Protein AF-A0A947G0S0-F1 (afdb_monomer)

Foldseek 3Di:
DDDDDPPPPDPDPQAWDWDAEPVRWIWIWTQPDLFWIWIHTDDPDPAAIFIFTHPNVDSHPVPDDSVVVNVRVVPTDRPPPPPPPPPPDD

Radius of gyration: 16.97 Å; Cα contacts (8 Å, |Δi|>4): 130; chains: 1; bounding box: 52×50×30 Å

Structure (mmCIF, N/CA/C/O backbone):
data_AF-A0A947G0S0-F1
#
_entry.id   AF-A0A947G0S0-F1
#
loop_
_atom_site.group_PDB
_atom_site.id
_atom_site.type_symbol
_atom_site.label_atom_id
_atom_site.label_alt_id
_atom_site.label_comp_id
_atom_site.label_asym_id
_atom_site.label_entity_id
_atom_site.label_seq_id
_atom_site.pdbx_PDB_ins_code
_atom_site.Cartn_x
_atom_site.Cartn_y
_atom_site.Cartn_z
_atom_site.occupancy
_atom_site.B_iso_or_equiv
_atom_site.auth_seq_id
_atom_site.auth_comp_id
_atom_site.auth_asym_id
_atom_site.auth_atom_id
_atom_site.pdbx_PDB_model_num
ATOM 1 N N . VAL A 1 1 ? 39.258 13.644 -0.892 1.00 44.53 1 VAL A N 1
ATOM 2 C CA . VAL A 1 1 ? 37.863 13.559 -1.379 1.00 44.53 1 VAL A CA 1
ATOM 3 C C . VAL A 1 1 ? 37.417 12.113 -1.247 1.00 44.53 1 VAL A C 1
ATOM 5 O O . VAL A 1 1 ? 37.855 11.259 -2.006 1.00 44.53 1 VAL A O 1
ATOM 8 N N . SER A 1 2 ? 36.693 11.805 -0.174 1.00 39.62 2 SER A N 1
ATOM 9 C CA . SER A 1 2 ? 36.276 10.438 0.140 1.00 39.62 2 SER A CA 1
ATOM 10 C C . SER A 1 2 ? 35.143 10.027 -0.792 1.00 39.62 2 SER A C 1
ATOM 12 O O . SER A 1 2 ? 34.048 10.570 -0.704 1.00 39.62 2 SER A O 1
ATOM 14 N N . SER A 1 3 ? 35.411 9.083 -1.689 1.00 44.34 3 SER A N 1
ATOM 15 C CA . SER A 1 3 ? 34.352 8.300 -2.330 1.00 44.34 3 SER A CA 1
ATOM 16 C C . SER A 1 3 ? 34.018 7.144 -1.386 1.00 44.34 3 SER A C 1
ATOM 18 O O . SER A 1 3 ? 34.946 6.416 -1.023 1.00 44.34 3 SER A O 1
ATOM 20 N N . PRO A 1 4 ? 32.766 6.957 -0.934 1.00 50.59 4 PRO A N 1
ATOM 21 C CA . PRO A 1 4 ? 32.430 5.763 -0.177 1.00 50.59 4 PRO A CA 1
ATOM 22 C C . PRO A 1 4 ? 32.486 4.529 -1.097 1.00 50.59 4 PRO A C 1
ATOM 24 O O . PRO A 1 4 ? 32.224 4.640 -2.301 1.00 50.59 4 PRO A O 1
ATOM 27 N N . PRO A 1 5 ? 32.850 3.353 -0.558 1.00 50.41 5 PRO A N 1
ATOM 28 C CA . PRO A 1 5 ? 32.897 2.123 -1.332 1.00 50.41 5 PRO A CA 1
ATOM 29 C C . PRO A 1 5 ? 31.482 1.753 -1.794 1.00 50.41 5 PRO A C 1
ATOM 31 O O . PRO A 1 5 ? 30.554 1.700 -0.991 1.00 50.41 5 PRO A O 1
ATOM 34 N N . ARG A 1 6 ? 31.317 1.475 -3.095 1.00 52.91 6 ARG A N 1
ATOM 35 C CA . ARG A 1 6 ? 30.141 0.763 -3.615 1.00 52.91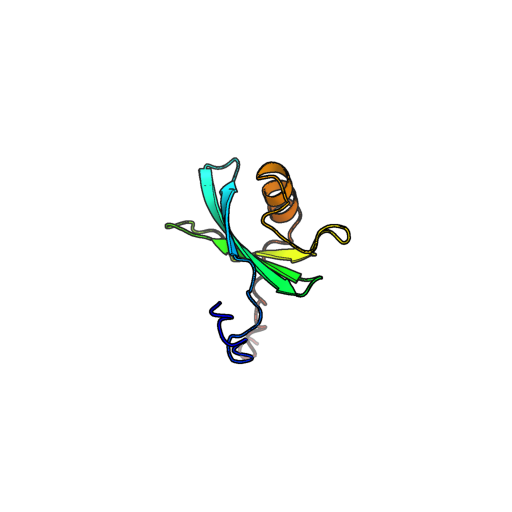 6 ARG A CA 1
ATOM 36 C C . ARG A 1 6 ? 30.183 -0.664 -3.080 1.00 52.91 6 ARG A C 1
ATOM 38 O O . ARG A 1 6 ? 30.773 -1.548 -3.697 1.00 52.91 6 ARG A O 1
ATOM 45 N N . THR A 1 7 ? 29.571 -0.882 -1.929 1.00 51.81 7 THR A N 1
ATOM 46 C CA . THR A 1 7 ? 29.231 -2.210 -1.435 1.00 51.81 7 THR A CA 1
ATOM 47 C C . THR A 1 7 ? 28.180 -2.806 -2.372 1.00 51.81 7 THR A C 1
ATOM 49 O O . 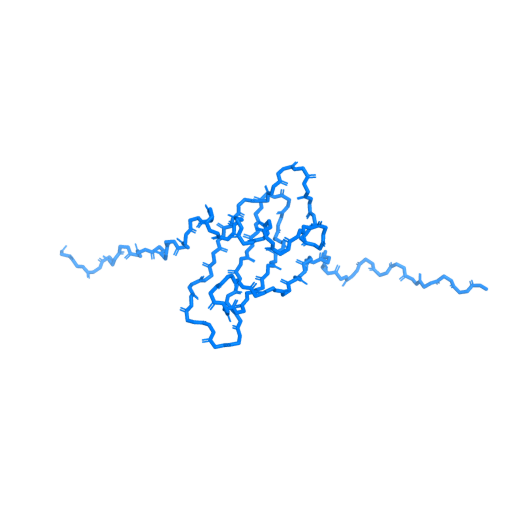THR A 1 7 ? 26.997 -2.501 -2.284 1.00 51.81 7 THR A O 1
ATOM 52 N N . HIS A 1 8 ? 28.607 -3.675 -3.288 1.00 43.53 8 HIS A N 1
ATOM 53 C CA . HIS A 1 8 ? 27.733 -4.646 -3.955 1.00 43.53 8 HIS A CA 1
ATOM 54 C C . HIS A 1 8 ? 27.433 -5.791 -2.965 1.00 43.53 8 HIS A C 1
ATOM 56 O O . HIS A 1 8 ? 27.871 -6.924 -3.140 1.00 43.53 8 HIS A O 1
ATOM 62 N N . GLY A 1 9 ? 26.764 -5.457 -1.859 1.00 45.50 9 GLY A N 1
ATOM 6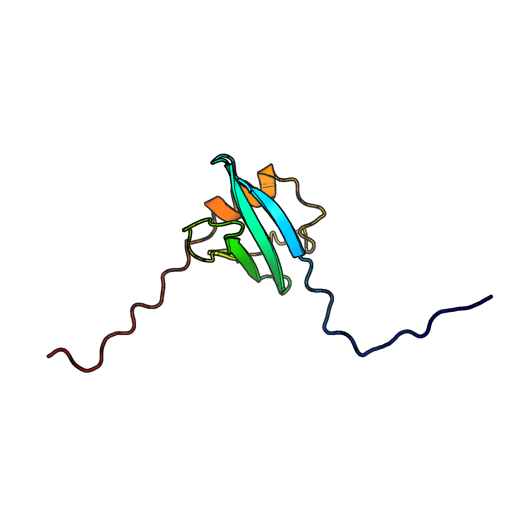3 C CA . GLY A 1 9 ? 26.492 -6.369 -0.744 1.00 45.50 9 GLY A CA 1
ATOM 64 C C . GLY A 1 9 ? 25.175 -6.102 -0.017 1.00 45.50 9 GLY A C 1
ATOM 65 O O . GLY A 1 9 ? 24.947 -6.679 1.039 1.00 45.50 9 GLY A O 1
ATOM 66 N N . GLU A 1 10 ? 24.305 -5.258 -0.568 1.00 43.44 10 GLU A N 1
ATOM 67 C CA . GLU A 1 10 ? 22.964 -5.016 -0.041 1.00 43.44 10 GLU A CA 1
ATOM 68 C C . GLU A 1 10 ? 21.977 -5.424 -1.132 1.00 43.44 10 GLU A C 1
ATOM 70 O O . GLU A 1 10 ? 22.137 -5.036 -2.292 1.00 43.44 10 GLU A O 1
ATOM 75 N N . GLY A 1 11 ? 21.014 -6.290 -0.798 1.00 43.84 11 GLY A N 1
ATOM 76 C CA . GLY A 1 11 ? 19.945 -6.652 -1.725 1.00 43.84 11 GLY A CA 1
ATOM 77 C C . GLY A 1 11 ? 19.346 -5.382 -2.323 1.00 43.84 11 GLY A C 1
ATOM 78 O O . GLY A 1 11 ? 19.202 -4.397 -1.603 1.00 43.84 11 GLY A O 1
ATOM 79 N N . VAL A 1 12 ? 19.074 -5.406 -3.633 1.00 51.94 12 VAL A N 1
ATOM 80 C CA . VAL A 1 12 ? 18.386 -4.342 -4.388 1.00 51.94 12 VAL A CA 1
ATOM 81 C C . VAL A 1 12 ? 17.477 -3.519 -3.468 1.00 51.94 12 VAL A C 1
ATOM 83 O O . VAL A 1 12 ? 16.668 -4.142 -2.775 1.00 51.94 12 VAL A O 1
ATOM 86 N N . PRO A 1 13 ? 17.616 -2.179 -3.385 1.00 51.34 13 PRO A N 1
ATOM 87 C CA . PRO A 1 13 ? 16.764 -1.383 -2.514 1.00 51.34 13 PRO A CA 1
ATOM 88 C C . PRO A 1 13 ? 15.322 -1.590 -2.973 1.00 51.34 13 PRO A C 1
ATOM 90 O O . PRO A 1 13 ? 14.888 -1.025 -3.968 1.00 51.34 13 PRO A O 1
ATOM 93 N N . MET A 1 14 ? 14.604 -2.480 -2.290 1.00 59.84 14 MET A N 1
ATOM 94 C CA . MET A 1 14 ? 13.188 -2.717 -2.519 1.00 59.84 14 MET A CA 1
ATOM 95 C C . MET A 1 14 ? 12.505 -1.441 -2.053 1.00 59.84 14 MET A C 1
ATOM 97 O O . MET A 1 14 ? 12.389 -1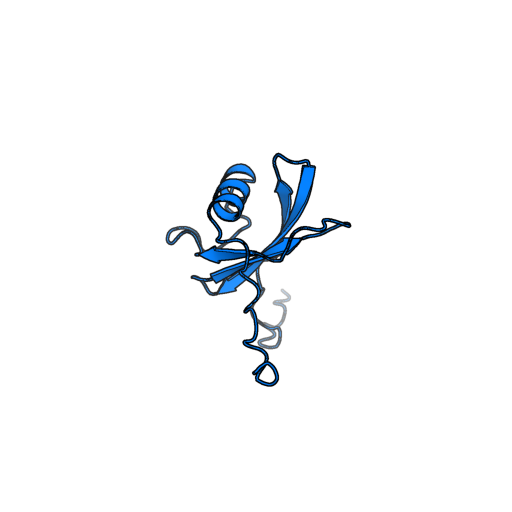.221 -0.843 1.00 59.84 14 MET A O 1
ATOM 101 N N . SER A 1 15 ? 12.144 -0.566 -2.992 1.00 64.69 15 SER A N 1
ATOM 102 C CA . SER A 1 15 ? 11.495 0.701 -2.682 1.00 64.69 15 SER A CA 1
ATOM 103 C C . SER A 1 15 ? 10.267 0.422 -1.816 1.00 64.69 15 SER A C 1
ATOM 105 O O . SER A 1 15 ? 9.355 -0.314 -2.201 1.00 64.69 15 SER A O 1
ATOM 107 N N . TYR A 1 16 ? 10.303 0.958 -0.596 1.00 73.25 16 TYR A N 1
ATOM 108 C CA . TYR A 1 16 ? 9.309 0.730 0.442 1.00 73.25 16 TYR A CA 1
ATOM 109 C C . TYR A 1 16 ? 8.687 2.059 0.834 1.00 73.25 16 TYR A C 1
ATOM 111 O O . TYR A 1 16 ? 9.353 2.918 1.416 1.00 73.25 16 TYR A O 1
ATOM 119 N N . ARG A 1 17 ? 7.398 2.223 0.545 1.00 83.88 17 ARG A N 1
ATOM 120 C CA . ARG A 1 17 ? 6.672 3.449 0.866 1.00 83.88 17 ARG A CA 1
ATOM 121 C C . ARG A 1 17 ? 5.414 3.156 1.660 1.00 83.88 17 ARG A C 1
ATOM 123 O O . ARG A 1 17 ? 4.590 2.338 1.268 1.00 83.88 17 ARG A O 1
ATOM 130 N N . LYS A 1 18 ? 5.233 3.907 2.744 1.00 87.38 18 LYS A N 1
ATOM 131 C CA . LYS A 1 18 ? 4.004 3.911 3.537 1.00 87.38 18 LYS A CA 1
ATOM 132 C C . LYS A 1 18 ? 3.040 4.963 2.997 1.00 87.38 18 LYS A C 1
ATOM 134 O O . LYS A 1 18 ? 3.452 6.075 2.669 1.00 87.38 18 LYS A O 1
ATOM 139 N N . PHE A 1 19 ? 1.760 4.632 2.940 1.00 88.44 19 PHE A N 1
ATOM 140 C CA . PHE A 1 19 ? 0.690 5.575 2.645 1.00 88.44 19 PHE A CA 1
ATOM 141 C C . PHE A 1 19 ? -0.574 5.200 3.417 1.00 88.44 19 PHE A C 1
ATOM 143 O O . PHE A 1 19 ? -0.720 4.082 3.910 1.00 88.44 19 PHE A O 1
ATOM 150 N N . VAL A 1 20 ? -1.486 6.158 3.539 1.00 88.94 20 VAL A N 1
ATOM 151 C CA . VAL A 1 20 ? -2.807 5.934 4.123 1.00 88.94 20 VAL A CA 1
ATOM 152 C C . VAL A 1 20 ? -3.827 5.953 2.991 1.00 88.94 20 VAL A C 1
ATOM 154 O O . VAL A 1 20 ? -3.803 6.838 2.131 1.00 88.94 20 VAL A O 1
ATOM 157 N N . ASP A 1 21 ? -4.686 4.943 2.956 1.00 85.38 21 ASP A N 1
ATOM 158 C CA . ASP A 1 21 ? -5.782 4.853 1.996 1.00 85.38 21 ASP A CA 1
ATOM 159 C C . ASP A 1 21 ? -6.905 5.862 2.319 1.00 85.38 21 ASP A C 1
ATOM 161 O O . ASP A 1 21 ? -6.984 6.385 3.433 1.00 85.38 21 ASP A O 1
ATOM 165 N N . ARG A 1 22 ? -7.830 6.093 1.377 1.00 82.25 22 ARG A N 1
ATOM 166 C CA . ARG A 1 22 ? -9.065 6.871 1.594 1.00 82.25 22 ARG A CA 1
ATOM 167 C C . ARG A 1 22 ? -9.873 6.423 2.818 1.00 82.25 22 ARG A C 1
ATOM 169 O O . ARG A 1 22 ? -10.624 7.215 3.376 1.00 82.25 22 ARG A O 1
ATOM 176 N N . SER A 1 23 ? -9.723 5.167 3.233 1.00 83.06 23 SER A N 1
ATOM 177 C CA . SER A 1 23 ? -10.391 4.578 4.398 1.00 83.06 23 SER A CA 1
ATOM 178 C C . SER A 1 23 ? -9.678 4.870 5.726 1.00 83.06 23 SER A C 1
ATOM 180 O O . SER A 1 23 ? -10.109 4.384 6.767 1.00 83.06 23 SER A O 1
ATOM 182 N N . GLY A 1 24 ? -8.563 5.610 5.710 1.00 85.88 24 GLY A N 1
ATOM 183 C CA . GLY A 1 24 ? -7.739 5.859 6.896 1.00 85.88 24 GLY A CA 1
ATOM 184 C C . GLY A 1 24 ? -6.855 4.672 7.300 1.00 85.88 24 GLY A C 1
ATOM 185 O O . GLY A 1 24 ? -6.253 4.691 8.370 1.00 85.88 24 GLY A O 1
ATOM 186 N N . LEU A 1 25 ? -6.768 3.636 6.460 1.00 88.00 25 LEU A N 1
ATOM 187 C CA . LEU A 1 25 ? -5.967 2.442 6.719 1.00 88.00 25 LEU A CA 1
ATOM 188 C C . LEU A 1 25 ? -4.530 2.647 6.245 1.00 88.00 25 LEU A C 1
ATOM 190 O O . LEU A 1 25 ? -4.310 3.080 5.115 1.00 88.00 25 LEU A O 1
ATOM 194 N N . ALA A 1 26 ? -3.560 2.305 7.090 1.00 89.62 26 ALA A N 1
ATOM 195 C CA . ALA A 1 26 ? -2.153 2.354 6.722 1.00 89.62 26 ALA A CA 1
ATOM 196 C C . ALA A 1 26 ? -1.771 1.136 5.871 1.00 89.62 26 ALA A C 1
ATOM 198 O O . ALA A 1 26 ? -2.110 -0.009 6.190 1.00 89.62 26 ALA A O 1
ATOM 199 N N . TRP A 1 27 ? -1.044 1.403 4.794 1.00 89.44 27 TRP A N 1
ATOM 200 C CA . TRP A 1 27 ? -0.530 0.416 3.858 1.00 89.44 27 TRP A CA 1
ATOM 201 C C . TRP A 1 27 ? 0.924 0.722 3.531 1.00 89.44 27 TRP A C 1
ATOM 203 O O . TRP A 1 27 ? 1.354 1.874 3.497 1.00 89.44 27 TRP A O 1
ATOM 213 N N . SER A 1 28 ? 1.680 -0.328 3.260 1.00 88.94 28 SER A N 1
ATOM 214 C CA . SER A 1 28 ? 3.044 -0.265 2.766 1.00 88.94 28 SER A CA 1
ATOM 215 C C . SER A 1 28 ? 3.124 -0.896 1.393 1.00 88.94 28 SER A C 1
ATOM 217 O O . SER A 1 28 ? 2.779 -2.062 1.244 1.00 88.94 28 SER A O 1
ATOM 219 N N . VAL A 1 29 ? 3.610 -0.159 0.402 1.00 86.31 29 VAL A N 1
ATOM 220 C CA . VAL A 1 29 ? 3.937 -0.713 -0.911 1.00 86.31 29 VAL A CA 1
ATOM 221 C C . VAL A 1 29 ? 5.406 -1.116 -0.952 1.00 86.31 29 VAL A C 1
ATOM 223 O O . VAL A 1 29 ? 6.281 -0.361 -0.526 1.00 86.31 29 VAL A O 1
ATOM 226 N N . ARG A 1 30 ? 5.661 -2.321 -1.455 1.00 84.31 30 ARG A N 1
ATOM 227 C CA . ARG A 1 30 ? 6.982 -2.884 -1.720 1.00 84.31 30 ARG A CA 1
ATOM 228 C C . ARG A 1 30 ? 7.076 -3.243 -3.185 1.00 84.31 30 ARG A C 1
ATOM 230 O O . ARG A 1 30 ? 6.337 -4.111 -3.654 1.00 84.31 30 ARG A O 1
ATOM 237 N N . ASP A 1 31 ? 8.017 -2.620 -3.877 1.00 77.69 31 ASP A N 1
ATOM 238 C CA . ASP A 1 31 ? 8.444 -3.117 -5.176 1.00 77.69 31 ASP A CA 1
ATOM 239 C C . ASP A 1 31 ? 9.184 -4.448 -4.968 1.00 77.69 31 ASP A C 1
ATOM 241 O O . ASP A 1 31 ? 10.218 -4.515 -4.298 1.00 77.69 31 ASP A O 1
ATOM 245 N N . ARG A 1 32 ? 8.600 -5.545 -5.462 1.00 73.12 32 ARG A N 1
ATOM 246 C CA . ARG A 1 32 ? 9.281 -6.849 -5.521 1.00 73.12 32 ARG A CA 1
ATOM 247 C C . ARG A 1 32 ? 9.947 -7.041 -6.872 1.00 73.12 32 ARG A C 1
ATOM 249 O O . ARG A 1 32 ? 10.914 -7.795 -6.978 1.00 73.12 32 ARG A O 1
ATOM 256 N N . SER A 1 33 ? 9.392 -6.426 -7.908 1.00 69.94 33 SER A N 1
ATOM 257 C CA . SER A 1 33 ? 9.893 -6.424 -9.273 1.00 69.94 33 SER A CA 1
ATOM 258 C C . SER A 1 33 ? 9.185 -5.321 -10.054 1.00 69.94 33 SER A C 1
ATOM 260 O O . SER A 1 33 ? 8.003 -5.094 -9.818 1.00 69.94 33 SER A O 1
ATOM 262 N N . ARG A 1 34 ? 9.823 -4.833 -11.125 1.00 68.25 34 ARG A N 1
ATOM 263 C CA . ARG A 1 34 ? 9.276 -3.941 -12.180 1.00 68.25 34 ARG A CA 1
ATOM 264 C C . ARG A 1 34 ? 7.881 -4.266 -12.756 1.00 68.25 34 ARG A C 1
ATOM 266 O O . ARG A 1 34 ? 7.372 -3.562 -13.620 1.00 68.25 34 ARG A O 1
ATOM 273 N N . TRP A 1 35 ? 7.276 -5.388 -12.370 1.00 74.38 35 TRP A N 1
ATOM 274 C CA . TRP A 1 35 ? 5.929 -5.799 -12.766 1.00 74.38 35 TRP A CA 1
ATOM 275 C C . TRP A 1 35 ? 5.038 -6.195 -11.587 1.00 74.38 35 TRP A C 1
ATOM 277 O O . TRP A 1 35 ? 3.842 -6.360 -11.796 1.00 74.38 35 TRP A O 1
ATOM 287 N N . GLU A 1 36 ? 5.578 -6.374 -10.383 1.00 80.50 36 GLU A N 1
ATOM 288 C CA . GLU A 1 36 ? 4.869 -6.949 -9.243 1.00 80.50 36 GLU A CA 1
ATOM 289 C C . GLU A 1 36 ? 5.154 -6.161 -7.965 1.00 80.50 36 GLU A C 1
ATOM 291 O O . GLU A 1 36 ? 6.269 -6.148 -7.436 1.00 80.50 36 GLU A O 1
ATOM 296 N N . TRP A 1 37 ? 4.107 -5.522 -7.459 1.00 85.56 37 TRP A N 1
ATOM 297 C CA . TRP A 1 37 ? 4.129 -4.690 -6.269 1.00 85.56 37 TRP A CA 1
ATOM 298 C C . TRP A 1 37 ? 3.262 -5.307 -5.184 1.00 85.56 37 TRP A C 1
ATOM 300 O O . TRP A 1 37 ? 2.153 -5.773 -5.439 1.00 85.56 37 TRP A O 1
ATOM 310 N N . HIS A 1 38 ? 3.772 -5.304 -3.959 1.00 86.88 38 HIS A N 1
ATOM 311 C CA . HIS A 1 38 ? 3.112 -5.896 -2.801 1.00 86.88 38 HIS A CA 1
ATOM 312 C C . HIS A 1 38 ? 2.667 -4.797 -1.854 1.00 86.88 38 HIS A C 1
ATOM 314 O O . HIS A 1 38 ? 3.473 -4.001 -1.389 1.00 86.88 38 HIS A O 1
ATOM 320 N N . PHE A 1 39 ? 1.379 -4.768 -1.562 1.00 87.94 39 PHE A N 1
ATOM 321 C CA . PHE A 1 39 ? 0.751 -3.857 -0.627 1.00 87.94 39 PHE A CA 1
ATOM 322 C C . PHE A 1 39 ? 0.478 -4.609 0.665 1.00 87.94 39 PHE A C 1
ATOM 324 O O . PHE A 1 39 ? -0.438 -5.428 0.741 1.00 87.94 39 PHE A O 1
ATOM 331 N N . GLU A 1 40 ? 1.282 -4.344 1.679 1.00 87.69 40 GLU A N 1
ATOM 332 C CA . GLU A 1 40 ? 1.158 -4.945 2.996 1.00 87.69 40 GLU A CA 1
ATOM 333 C C . GLU A 1 40 ? 0.361 -4.012 3.921 1.00 87.69 40 GLU A C 1
ATOM 335 O O . GLU A 1 40 ? 0.621 -2.806 3.951 1.00 87.69 40 GLU A O 1
ATOM 340 N N . PRO A 1 41 ? -0.629 -4.529 4.664 1.00 88.75 41 PRO A N 1
ATOM 341 C CA . PRO A 1 41 ? -1.326 -3.756 5.687 1.00 88.75 41 PRO A CA 1
ATOM 342 C C . PRO A 1 41 ? -0.347 -3.357 6.802 1.00 88.75 41 PRO A C 1
ATOM 344 O O . PRO A 1 41 ? 0.476 -4.160 7.238 1.00 88.75 41 PRO A O 1
ATOM 347 N N . GLU A 1 42 ? -0.456 -2.135 7.316 1.00 84.38 42 GLU A N 1
ATOM 348 C CA . GLU A 1 42 ? 0.344 -1.681 8.455 1.00 84.38 42 GLU A CA 1
ATOM 349 C C . GLU A 1 42 ? -0.505 -1.153 9.607 1.00 84.38 42 GLU A C 1
ATOM 351 O O . GLU A 1 42 ? -1.666 -0.794 9.439 1.00 84.38 42 GLU A O 1
ATOM 356 N N . GLY A 1 43 ? 0.092 -1.100 10.803 1.00 73.94 43 GLY A N 1
ATOM 357 C CA . GLY A 1 43 ? -0.497 -0.401 11.946 1.00 73.94 43 GLY A CA 1
ATOM 358 C C . GLY A 1 43 ? -1.872 -0.932 12.358 1.00 73.94 43 GLY A C 1
ATOM 359 O O . GLY A 1 43 ? -2.817 -0.161 12.472 1.00 73.94 43 GLY A O 1
ATOM 360 N N . GLY A 1 44 ? -2.002 -2.247 12.558 1.00 76.94 44 GLY A N 1
ATOM 361 C CA . GLY A 1 44 ? -3.262 -2.867 12.990 1.00 76.94 44 GLY A CA 1
ATOM 362 C C . GLY A 1 44 ? -4.335 -2.970 11.901 1.00 76.94 44 GLY A C 1
ATOM 363 O O . GLY A 1 44 ? -5.465 -3.351 12.198 1.00 76.94 44 GLY A O 1
ATOM 364 N N . ASN A 1 45 ? -4.001 -2.658 10.647 1.00 81.44 45 ASN A N 1
ATOM 365 C CA . ASN A 1 45 ? -4.880 -2.869 9.505 1.00 81.44 45 ASN A CA 1
ATOM 366 C C . ASN A 1 45 ? -5.180 -4.381 9.323 1.00 81.44 45 ASN A C 1
ATOM 368 O O . ASN A 1 45 ? -4.247 -5.164 9.137 1.00 81.44 45 ASN A O 1
ATOM 372 N N . PRO A 1 46 ? -6.459 -4.811 9.371 1.00 78.00 46 PRO A N 1
ATOM 373 C CA . PRO A 1 46 ? -6.849 -6.218 9.234 1.00 78.00 46 PRO A CA 1
ATOM 374 C C . PRO A 1 46 ? -6.928 -6.693 7.772 1.00 78.00 46 PRO A C 1
ATOM 376 O O . PRO A 1 46 ? -7.304 -7.839 7.517 1.00 78.00 46 PRO A O 1
ATOM 379 N N . GLY A 1 47 ? -6.651 -5.816 6.803 1.00 79.12 47 GLY A N 1
ATOM 380 C CA . GLY A 1 47 ? -6.712 -6.133 5.380 1.00 79.12 47 GLY A CA 1
ATOM 381 C C . GLY A 1 47 ? -5.684 -7.195 4.973 1.00 79.12 47 GLY A C 1
ATOM 382 O O . GLY A 1 47 ? -4.624 -7.281 5.580 1.00 79.12 47 GLY A O 1
ATOM 383 N N . PRO A 1 48 ? -5.954 -8.022 3.950 1.00 82.31 48 PRO A N 1
ATOM 384 C CA . PRO A 1 48 ? -4.956 -8.955 3.437 1.00 82.31 48 PRO A CA 1
ATOM 385 C C . PRO A 1 48 ? -3.876 -8.212 2.643 1.00 82.31 48 PRO A C 1
ATOM 387 O O . PRO A 1 48 ? -4.171 -7.203 1.999 1.00 82.31 48 PRO A O 1
ATOM 390 N 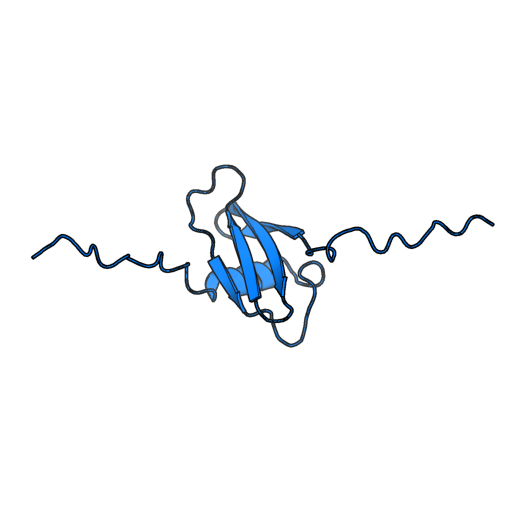N . THR A 1 49 ? -2.655 -8.756 2.606 1.00 84.88 49 THR A N 1
ATOM 391 C CA . THR A 1 49 ? -1.637 -8.330 1.635 1.00 84.88 49 THR A CA 1
ATOM 392 C C . THR A 1 49 ? -2.223 -8.395 0.228 1.00 84.88 49 THR A C 1
ATOM 394 O O . THR A 1 49 ? -2.854 -9.389 -0.130 1.00 84.88 49 THR A O 1
ATOM 397 N N . ARG A 1 50 ? -2.045 -7.348 -0.574 1.00 85.56 50 ARG A N 1
ATOM 398 C CA . ARG A 1 50 ? -2.504 -7.305 -1.967 1.00 85.56 50 ARG A CA 1
ATOM 399 C C . ARG A 1 50 ? -1.317 -7.271 -2.906 1.00 85.56 50 ARG A C 1
ATOM 401 O O . ARG A 1 50 ? -0.316 -6.637 -2.607 1.00 85.56 50 ARG A O 1
ATOM 408 N N . VAL A 1 51 ? -1.440 -7.933 -4.047 1.00 84.38 51 VAL A N 1
ATOM 409 C CA . VAL A 1 51 ? -0.415 -7.891 -5.091 1.00 84.38 51 VAL A CA 1
ATOM 410 C C . VAL A 1 51 ? -1.008 -7.163 -6.282 1.00 84.38 51 VAL A C 1
ATOM 412 O O . VAL A 1 51 ? -2.042 -7.575 -6.806 1.00 84.38 51 VAL A O 1
ATOM 415 N N . ALA A 1 52 ? -0.377 -6.066 -6.683 1.00 82.31 52 ALA A N 1
ATOM 416 C CA . ALA A 1 52 ? -0.758 -5.310 -7.864 1.00 82.31 52 ALA A CA 1
ATOM 417 C C . ALA A 1 52 ? 0.353 -5.363 -8.902 1.00 82.31 52 ALA A C 1
ATOM 419 O O . ALA A 1 52 ? 1.526 -5.585 -8.596 1.00 82.31 52 ALA A O 1
ATOM 420 N N . ARG A 1 53 ? -0.027 -5.114 -10.150 1.00 79.88 53 ARG A N 1
ATOM 421 C CA . ARG A 1 53 ? 0.950 -4.918 -11.208 1.00 79.88 53 ARG A CA 1
ATOM 422 C C . ARG A 1 53 ? 1.543 -3.517 -11.092 1.00 79.88 53 ARG A C 1
ATOM 424 O O . ARG A 1 53 ? 0.791 -2.560 -10.915 1.00 79.88 53 ARG A O 1
ATOM 431 N N . ALA A 1 54 ? 2.858 -3.404 -11.250 1.00 72.06 54 ALA A N 1
ATOM 432 C CA . ALA A 1 54 ? 3.503 -2.104 -11.383 1.00 72.06 54 ALA A CA 1
ATOM 433 C C . ALA A 1 54 ? 2.895 -1.336 -12.577 1.00 72.06 54 ALA A C 1
ATOM 435 O O . ALA A 1 54 ? 2.658 -1.941 -13.637 1.00 72.06 54 ALA A O 1
ATOM 436 N N . PRO A 1 55 ? 2.629 -0.027 -12.448 1.00 70.00 55 PRO A N 1
ATOM 437 C CA . PRO A 1 55 ? 2.263 0.789 -13.594 1.00 70.00 55 PRO A CA 1
ATOM 438 C C . PRO A 1 55 ? 3.448 0.800 -14.565 1.00 70.00 55 PRO A C 1
ATOM 440 O O . PRO A 1 55 ? 4.510 1.302 -14.240 1.00 70.00 55 PRO A O 1
ATOM 443 N N . GLY A 1 56 ? 3.288 0.258 -15.775 1.00 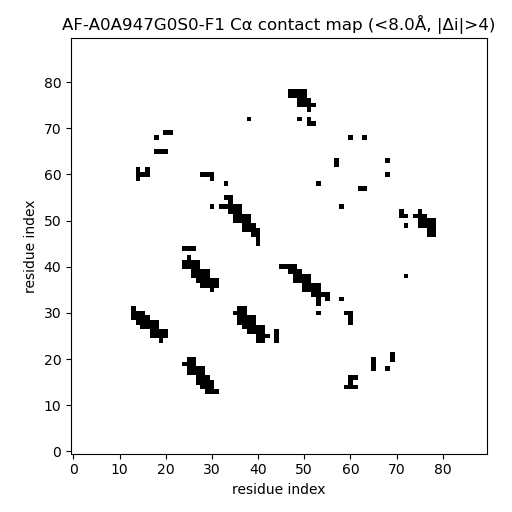65.88 56 GLY A N 1
ATOM 444 C CA . GLY A 1 56 ? 4.415 0.025 -16.700 1.00 65.88 56 GLY A CA 1
ATOM 445 C C . GLY A 1 56 ? 5.191 1.268 -17.176 1.00 65.88 56 GLY A C 1
ATOM 446 O O . GLY A 1 56 ? 6.083 1.127 -18.005 1.00 65.88 56 GLY A O 1
ATOM 447 N N . HIS A 1 57 ? 4.835 2.463 -16.700 1.00 62.94 57 HIS A N 1
ATOM 448 C CA . HIS A 1 57 ? 5.518 3.732 -16.950 1.00 62.94 57 HIS A CA 1
ATOM 449 C C . HIS A 1 57 ? 6.256 4.288 -15.717 1.00 62.94 57 HIS A C 1
ATOM 451 O O . HIS A 1 57 ? 6.998 5.247 -15.885 1.00 62.94 57 HIS A O 1
ATOM 457 N N . GLN A 1 58 ? 6.069 3.713 -14.520 1.00 63.41 58 GLN A N 1
ATOM 458 C CA . GLN A 1 58 ? 6.767 4.097 -13.289 1.00 63.41 58 GLN A CA 1
ATOM 459 C C . GLN A 1 58 ? 7.262 2.848 -12.559 1.00 63.41 58 GLN A C 1
ATOM 461 O O . GLN A 1 58 ? 6.469 1.997 -12.160 1.00 63.41 58 GLN A O 1
ATOM 466 N N . ASP A 1 59 ? 8.578 2.754 -12.384 1.00 65.00 59 ASP A N 1
ATOM 467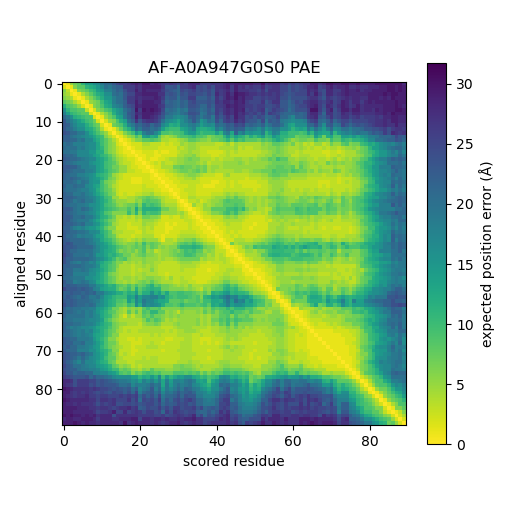 C CA . ASP A 1 59 ? 9.223 1.643 -11.672 1.00 65.00 59 ASP A CA 1
ATOM 468 C C . ASP A 1 59 ? 9.317 1.917 -10.162 1.00 65.00 59 ASP A C 1
ATOM 470 O O . ASP A 1 59 ? 9.511 0.993 -9.379 1.00 65.00 59 ASP A O 1
ATOM 474 N N . ASP A 1 60 ? 9.126 3.176 -9.740 1.00 70.69 60 ASP A N 1
ATOM 475 C CA . ASP A 1 60 ? 9.334 3.583 -8.357 1.00 70.69 60 ASP A CA 1
ATOM 476 C C . ASP A 1 60 ? 8.045 4.077 -7.655 1.00 70.69 60 ASP A C 1
ATOM 478 O O . ASP A 1 60 ? 7.376 5.014 -8.110 1.00 70.69 60 ASP A O 1
ATOM 482 N N . PRO A 1 61 ? 7.672 3.480 -6.506 1.00 73.50 61 PRO A N 1
ATOM 483 C CA . PRO A 1 61 ? 6.486 3.871 -5.756 1.00 73.50 61 PRO A CA 1
ATOM 484 C C . PRO A 1 61 ? 6.595 5.241 -5.073 1.00 73.50 61 PRO A C 1
ATOM 486 O O . PRO A 1 61 ? 5.563 5.771 -4.656 1.00 73.50 61 PRO A O 1
ATOM 489 N N . PHE A 1 62 ? 7.781 5.843 -4.917 1.00 73.62 62 PHE A N 1
ATOM 490 C CA . PHE A 1 62 ? 7.934 7.200 -4.375 1.00 73.62 62 PHE A CA 1
ATOM 491 C C . PHE A 1 62 ? 7.551 8.282 -5.384 1.00 73.62 62 PHE A C 1
ATOM 493 O O . PHE A 1 62 ? 7.083 9.344 -4.973 1.00 73.62 62 PHE A O 1
ATOM 500 N N . GLU A 1 63 ? 7.663 8.000 -6.681 1.00 80.81 63 GLU A N 1
ATOM 501 C CA . GLU A 1 63 ? 7.263 8.934 -7.739 1.00 80.81 63 GLU A CA 1
ATOM 502 C C . GLU A 1 63 ? 5.740 9.016 -7.921 1.00 80.81 63 GLU A C 1
ATOM 504 O O . GLU A 1 63 ? 5.221 9.980 -8.485 1.00 80.81 63 GLU A O 1
ATOM 509 N N . LEU A 1 64 ? 4.993 8.038 -7.403 1.00 79.31 64 LEU A N 1
ATOM 510 C CA . LEU A 1 64 ? 3.534 8.035 -7.470 1.00 79.31 64 LEU A CA 1
ATOM 511 C C . LEU A 1 64 ? 2.894 8.945 -6.420 1.00 79.31 64 LEU A C 1
ATOM 513 O O . LEU A 1 64 ? 3.360 9.096 -5.293 1.00 79.31 64 LEU A O 1
ATOM 517 N N . SER A 1 65 ? 1.752 9.539 -6.736 1.00 84.44 65 SER A N 1
ATOM 518 C CA . SER A 1 65 ? 0.945 10.210 -5.714 1.00 84.44 65 SER A CA 1
ATOM 519 C C . SER A 1 65 ? 0.240 9.182 -4.821 1.00 84.44 65 SER A C 1
ATOM 521 O O . SER A 1 65 ? 0.021 8.039 -5.218 1.00 84.44 65 SER A O 1
ATOM 523 N N . ASN A 1 66 ? -0.164 9.586 -3.611 1.00 84.44 66 ASN A N 1
ATOM 524 C CA . ASN A 1 66 ? -0.956 8.707 -2.740 1.00 84.44 66 ASN A CA 1
ATOM 525 C C . ASN A 1 66 ? -2.255 8.255 -3.431 1.00 84.44 66 ASN A C 1
ATOM 527 O O . ASN A 1 66 ? -2.644 7.106 -3.281 1.00 84.44 66 ASN A O 1
ATOM 531 N N . GLU A 1 67 ? -2.882 9.123 -4.230 1.00 85.31 67 GLU A N 1
ATOM 532 C CA . GLU A 1 67 ? -4.071 8.787 -5.027 1.00 85.31 67 GLU A CA 1
ATOM 533 C C . GLU A 1 67 ? -3.800 7.677 -6.055 1.00 85.31 67 GLU A C 1
ATOM 535 O O . GLU A 1 67 ? -4.625 6.783 -6.227 1.00 85.31 67 GLU A O 1
ATOM 540 N N . GLU A 1 68 ? -2.631 7.682 -6.700 1.00 85.62 68 GLU A N 1
ATOM 541 C CA . GLU A 1 68 ? -2.247 6.646 -7.667 1.00 85.62 68 GLU A CA 1
ATOM 542 C C . GLU A 1 68 ? -1.967 5.311 -6.967 1.00 85.62 68 GLU A C 1
ATOM 544 O O . GLU A 1 68 ? -2.427 4.262 -7.416 1.00 85.62 68 GLU A O 1
ATOM 549 N N . LEU A 1 69 ? -1.290 5.343 -5.813 1.00 85.06 69 LEU A N 1
ATOM 550 C CA . LEU A 1 69 ? -1.091 4.159 -4.969 1.00 85.06 69 LEU A CA 1
ATOM 551 C C . LEU A 1 69 ? -2.422 3.580 -4.475 1.00 85.06 69 LEU A C 1
ATOM 553 O O . LEU A 1 69 ? -2.588 2.363 -4.444 1.00 85.06 69 LEU A O 1
ATOM 557 N N . GLN A 1 70 ? -3.386 4.439 -4.138 1.00 86.06 70 GLN A N 1
ATOM 558 C CA . GLN A 1 70 ? -4.741 4.026 -3.776 1.00 86.06 70 GLN A CA 1
ATOM 559 C C . GLN A 1 70 ? -5.477 3.389 -4.959 1.00 86.06 70 GLN A C 1
ATOM 561 O O . GLN A 1 70 ? -6.074 2.329 -4.792 1.00 86.06 70 GLN A O 1
ATOM 566 N N . ARG A 1 71 ? -5.402 3.968 -6.166 1.00 84.69 71 ARG A N 1
ATOM 567 C CA . ARG A 1 71 ? -5.984 3.360 -7.379 1.00 84.69 71 ARG A CA 1
ATOM 568 C C . ARG A 1 71 ? -5.362 2.003 -7.696 1.00 84.69 71 ARG A C 1
ATOM 570 O O . ARG A 1 71 ? -6.081 1.075 -8.055 1.00 84.69 71 ARG A O 1
ATOM 577 N N . LEU A 1 72 ? -4.045 1.870 -7.537 1.00 84.31 72 LEU A N 1
ATOM 578 C CA . LEU A 1 72 ? -3.344 0.596 -7.704 1.00 84.31 72 LEU A CA 1
ATOM 579 C C . LEU A 1 72 ? -3.791 -0.432 -6.661 1.00 84.31 72 LEU A C 1
ATOM 581 O O . LEU A 1 72 ? -4.041 -1.577 -7.020 1.00 84.31 72 LEU A O 1
ATOM 585 N N . LEU A 1 73 ? -3.938 -0.028 -5.397 1.00 84.38 73 LEU A N 1
ATOM 586 C CA . LEU A 1 73 ? -4.421 -0.883 -4.311 1.00 84.38 73 LEU A CA 1
ATOM 587 C C . LEU A 1 73 ? -5.877 -1.333 -4.516 1.00 84.38 73 LEU A C 1
ATOM 589 O O . LEU A 1 73 ? -6.211 -2.479 -4.202 1.00 84.38 73 LEU A O 1
ATOM 593 N N . ASP A 1 74 ? -6.738 -0.442 -5.009 1.00 83.31 74 ASP A N 1
ATOM 594 C CA . ASP A 1 74 ? -8.144 -0.714 -5.335 1.00 83.31 74 ASP A CA 1
ATOM 595 C C . ASP A 1 74 ? -8.268 -1.660 -6.536 1.00 83.31 74 ASP A C 1
ATOM 597 O O . ASP A 1 74 ? -9.018 -2.633 -6.489 1.00 83.31 74 ASP A O 1
ATOM 601 N N . 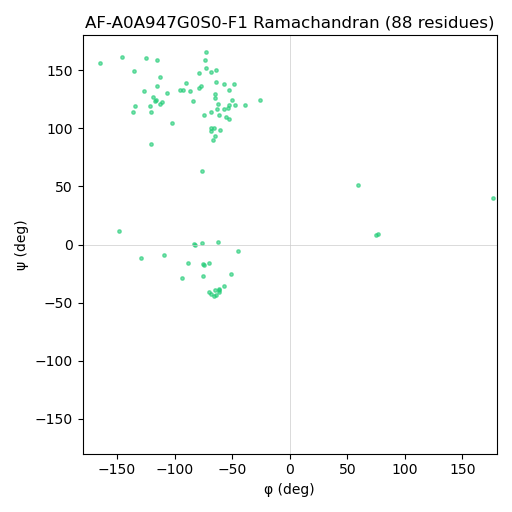SER A 1 75 ? -7.452 -1.435 -7.570 1.00 81.06 75 SER A N 1
ATOM 602 C CA . SER A 1 75 ? -7.387 -2.294 -8.754 1.00 81.06 75 SER A CA 1
ATOM 603 C C . SER A 1 75 ? -6.664 -3.620 -8.501 1.00 81.06 75 SER A C 1
ATOM 605 O O . SER A 1 75 ? -6.791 -4.542 -9.313 1.00 81.06 75 SER A O 1
ATOM 607 N N . ALA A 1 76 ? -5.874 -3.728 -7.430 1.00 79.31 76 ALA A N 1
ATOM 608 C CA . ALA A 1 76 ? -5.181 -4.955 -7.081 1.00 79.31 76 ALA A CA 1
ATOM 609 C C . ALA A 1 76 ? -6.217 -6.023 -6.723 1.00 79.31 76 ALA A C 1
ATOM 611 O O . ALA A 1 76 ? -7.031 -5.795 -5.818 1.00 79.31 76 ALA A O 1
ATOM 612 N N . PRO A 1 77 ? -6.184 -7.210 -7.355 1.00 70.81 77 PRO A N 1
ATOM 613 C CA . PRO A 1 77 ? -6.974 -8.317 -6.857 1.00 70.81 77 PRO A CA 1
ATOM 614 C C . PRO A 1 77 ? -6.541 -8.548 -5.410 1.00 70.81 77 PRO A C 1
ATOM 616 O O . PRO A 1 77 ? -5.373 -8.840 -5.136 1.00 70.81 77 PRO A O 1
ATOM 619 N N . GLY A 1 78 ? -7.468 -8.356 -4.464 1.00 63.50 78 GLY A N 1
ATOM 620 C CA . GLY A 1 78 ? -7.214 -8.702 -3.070 1.00 63.50 78 GLY A CA 1
ATOM 621 C C . GLY A 1 78 ? -6.690 -10.127 -3.069 1.00 63.50 78 GLY A C 1
ATOM 622 O O . GLY A 1 78 ? -7.331 -10.969 -3.704 1.00 63.50 78 GLY A O 1
ATOM 623 N N . ALA A 1 79 ? -5.503 -10.368 -2.488 1.00 54.03 79 ALA A N 1
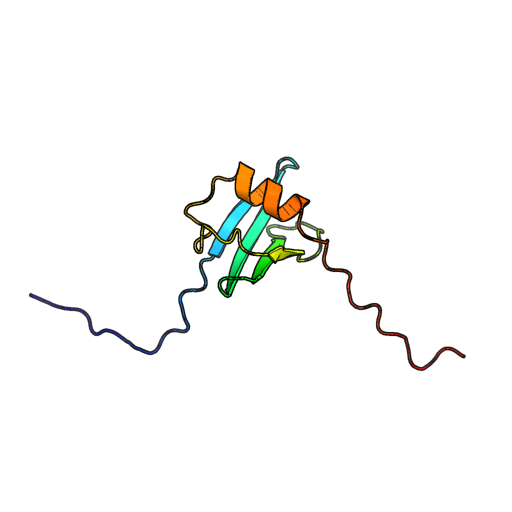ATOM 624 C CA . ALA A 1 79 ? -4.840 -11.655 -2.640 1.00 54.03 79 ALA A CA 1
ATOM 625 C C . ALA A 1 79 ? -5.843 -12.729 -2.250 1.00 54.03 79 ALA A C 1
ATOM 627 O O . ALA A 1 79 ? -6.243 -12.859 -1.089 1.00 54.03 79 ALA A O 1
ATOM 628 N N . THR A 1 80 ? -6.315 -13.447 -3.266 1.00 46.59 80 THR A N 1
ATOM 629 C CA . THR A 1 80 ? -7.139 -14.613 -3.057 1.00 46.59 80 THR A CA 1
ATOM 630 C C . THR A 1 80 ? -6.163 -15.576 -2.439 1.00 46.59 80 THR A C 1
ATOM 632 O O . THR A 1 80 ? -5.323 -16.151 -3.128 1.00 46.59 80 THR A O 1
ATOM 635 N N . ARG A 1 81 ? -6.197 -15.644 -1.106 1.00 44.81 81 ARG A N 1
ATOM 636 C CA . ARG A 1 81 ? -5.543 -16.683 -0.327 1.00 44.81 81 ARG A CA 1
ATOM 637 C C . ARG A 1 81 ? -5.756 -17.960 -1.135 1.00 44.81 81 ARG A C 1
ATOM 639 O O . ARG A 1 81 ? -6.924 -18.247 -1.417 1.00 44.81 81 ARG A O 1
ATOM 646 N N . PRO A 1 82 ? -4.708 -18.671 -1.588 1.00 46.25 82 PRO A N 1
ATOM 647 C CA . PRO A 1 82 ? -4.934 -19.942 -2.240 1.00 46.25 82 PRO A CA 1
ATOM 648 C C . PRO A 1 82 ? -5.730 -20.755 -1.229 1.00 46.25 82 PRO A C 1
ATOM 650 O O . PRO A 1 82 ? -5.241 -21.072 -0.143 1.00 46.25 82 PRO A O 1
ATOM 653 N N . ARG A 1 83 ? -7.012 -20.984 -1.527 1.00 47.69 83 ARG A N 1
ATOM 654 C CA . ARG A 1 83 ? -7.799 -21.974 -0.818 1.00 47.69 83 ARG A CA 1
ATOM 655 C C . ARG A 1 83 ? -7.100 -23.258 -1.201 1.00 47.69 83 ARG A C 1
ATOM 657 O O . ARG A 1 83 ? -7.326 -23.766 -2.293 1.00 47.69 83 ARG A O 1
ATOM 664 N N . ALA A 1 84 ? -6.161 -23.692 -0.364 1.00 49.75 84 ALA A N 1
ATOM 665 C CA . ALA A 1 84 ? -5.608 -25.020 -0.477 1.00 49.75 84 ALA A CA 1
ATOM 666 C C . ALA A 1 84 ? -6.824 -25.946 -0.611 1.00 49.75 84 ALA A C 1
ATOM 668 O O . ALA A 1 84 ? -7.711 -25.886 0.252 1.00 49.75 84 ALA A O 1
ATOM 669 N N . PRO A 1 85 ? -6.962 -26.713 -1.703 1.00 51.66 85 PRO A N 1
ATOM 670 C CA . PRO A 1 85 ? -7.894 -27.816 -1.668 1.00 51.66 85 PRO A CA 1
ATOM 671 C C . PRO A 1 85 ? -7.365 -28.722 -0.557 1.00 51.66 85 PRO A C 1
ATOM 673 O O . PRO A 1 85 ? -6.254 -29.237 -0.661 1.00 51.66 85 PRO A O 1
ATOM 676 N N . ASN A 1 86 ? -8.091 -28.816 0.559 1.00 58.88 86 ASN A N 1
ATOM 677 C CA . ASN A 1 86 ? -7.805 -29.819 1.575 1.00 58.88 86 ASN A CA 1
ATOM 678 C C . ASN A 1 86 ? -7.771 -31.179 0.856 1.00 58.88 86 ASN A C 1
ATOM 680 O O . ASN A 1 86 ? -8.794 -31.556 0.290 1.00 58.88 86 ASN A O 1
ATOM 684 N N . PRO A 1 87 ? -6.654 -31.928 0.875 1.00 61.84 87 PRO A N 1
ATOM 685 C CA . PRO A 1 87 ? -6.606 -33.271 0.297 1.00 61.84 87 PRO A CA 1
ATOM 686 C C . PRO A 1 87 ? -7.298 -34.326 1.181 1.00 61.84 87 PRO A C 1
ATOM 688 O O . PRO A 1 87 ? -7.317 -35.499 0.834 1.00 61.84 87 PRO A O 1
ATOM 691 N N . PHE A 1 88 ? -7.865 -33.918 2.321 1.00 60.59 88 PHE A N 1
ATOM 692 C CA . PHE A 1 88 ? -8.639 -34.757 3.233 1.00 60.59 88 PHE A CA 1
ATOM 693 C C . PHE A 1 88 ? -10.047 -34.172 3.367 1.00 60.59 88 PHE A C 1
ATOM 695 O O . PHE A 1 88 ? -10.294 -33.339 4.244 1.00 60.59 88 PHE A O 1
ATOM 702 N N . GLY A 1 89 ? -10.948 -34.539 2.457 1.00 51.78 89 GLY A N 1
ATOM 703 C CA . GLY A 1 89 ? -12.332 -34.069 2.492 1.00 51.78 89 GLY A CA 1
ATOM 704 C C . GLY A 1 89 ? -13.218 -34.516 1.327 1.00 51.78 89 GLY A C 1
ATOM 705 O O . GLY A 1 89 ? -13.940 -33.670 0.812 1.00 51.78 89 GLY A O 1
ATOM 706 N N . ASP A 1 90 ? -13.087 -35.767 0.877 1.00 45.47 90 ASP A N 1
ATOM 707 C CA . ASP A 1 90 ? -14.144 -36.791 0.695 1.00 45.47 90 ASP A CA 1
ATOM 708 C C . ASP A 1 90 ? -13.471 -38.081 0.194 1.00 45.47 90 ASP A C 1
ATOM 710 O O . ASP A 1 90 ? -12.773 -38.010 -0.846 1.00 45.47 90 ASP A O 1
#

Sequence (90 aa):
VSSPPRTHGEGVPMSYRKFVDRSGLAWSVRDRSRWEWHFEPEGGNPGPTRVARAPGHQDDPFELSNEELQRLLDSAPGATRPRAPNPFGD

Nearest PDB structures (foldseek):
  3kl7-assembly1_A  TM=6.990E-01  e=1.472E+00  Parabacteroides distasonis ATCC 8503
  7vci-assembly1_M  TM=6.177E-01  e=6.578E+00  Xenopus laevis

Solvent-accessible surface area (backbone atoms only — not comparable to full-atom values): 5704 Å² total; per-residue (Å²): 135,87,75,80,80,86,71,94,77,65,78,75,84,54,54,71,46,78,47,65,40,99,85,73,42,39,32,31,41,32,46,78,44,81,54,38,28,38,37,38,50,31,93,86,42,87,58,70,54,24,51,24,69,38,57,91,89,51,83,52,76,82,80,47,53,69,68,54,52,41,52,45,58,68,70,17,59,67,53,73,69,78,76,70,78,68,93,80,82,132

Mean predicted aligned error: 12.02 Å

Secondary structure (DSSP, 8-state):
--PPP--TTS-----EEEEE-TTS-EEEEEEEETTEEEEEE-TT--PPPEEEEPPTT---TTTS-HHHHHHHHHHSPB--------SS--

pLDDT: mean 71.29, std 15.45, range [39.62, 89.62]